Protein AF-A0A2V6B859-F1 (afdb_monomer_lite)

Secondary structure (DSSP, 8-state):
-HHHHHHHHHTSTT---GGGPEEEEEE-S--GGGGGGGG-GGGGGGGGGG--SEEEEEE-TTHHHHS--EEEEEESGGG-EEE--GGGTT----

pLDDT: mean 73.58, std 13.04, range [45.16, 91.06]

Structure (mmCIF, N/CA/C/O backbone):
data_AF-A0A2V6B859-F1
#
_entry.id   AF-A0A2V6B859-F1
#
loop_
_atom_site.group_PDB
_atom_site.id
_atom_site.type_symbol
_atom_site.label_atom_id
_atom_site.label_alt_id
_atom_site.label_comp_id
_atom_site.label_asym_id
_atom_site.label_entity_id
_atom_site.label_seq_id
_atom_site.pdbx_PDB_ins_code
_atom_site.Cartn_x
_atom_site.Cartn_y
_atom_site.Cartn_z
_atom_site.occupancy
_atom_site.B_iso_or_equiv
_atom_site.auth_seq_id
_atom_site.auth_comp_id
_atom_site.auth_asym_id
_atom_site.auth_atom_id
_atom_site.pdbx_PDB_model_num
ATOM 1 N N . MET A 1 1 ? 3.146 -12.204 18.746 1.00 49.66 1 MET A N 1
ATOM 2 C CA . MET A 1 1 ? 1.846 -11.500 18.664 1.00 49.66 1 MET A CA 1
ATOM 3 C C . MET A 1 1 ? 2.087 -10.079 18.155 1.00 49.66 1 MET A C 1
ATOM 5 O O . MET A 1 1 ? 2.168 -9.148 18.939 1.00 49.66 1 MET A O 1
ATOM 9 N N . ILE A 1 2 ? 2.267 -9.915 16.840 1.00 52.31 2 ILE A N 1
ATOM 10 C CA . ILE A 1 2 ? 2.714 -8.648 16.216 1.00 52.31 2 ILE A CA 1
ATOM 11 C C . ILE A 1 2 ? 1.640 -7.546 16.314 1.00 52.31 2 ILE A C 1
ATOM 13 O O . ILE A 1 2 ? 1.958 -6.364 16.422 1.00 52.31 2 ILE A O 1
ATOM 17 N N . VAL A 1 3 ? 0.362 -7.937 16.331 1.00 46.12 3 VAL A N 1
ATOM 18 C CA . VAL A 1 3 ? -0.780 -7.014 16.412 1.00 46.12 3 VAL A CA 1
ATOM 19 C C . VAL A 1 3 ? -0.828 -6.283 17.759 1.00 46.12 3 VAL A C 1
ATOM 21 O O . VAL A 1 3 ? -0.975 -5.065 17.785 1.00 46.12 3 VAL A O 1
ATOM 24 N N . ALA A 1 4 ? -0.626 -6.987 18.875 1.00 50.94 4 ALA A N 1
ATOM 25 C CA . ALA A 1 4 ? -0.668 -6.375 20.206 1.00 50.94 4 ALA A CA 1
ATOM 26 C C . ALA A 1 4 ? 0.464 -5.360 20.431 1.00 50.94 4 ALA A C 1
ATOM 28 O O . ALA A 1 4 ? 0.247 -4.307 21.030 1.00 50.94 4 ALA A O 1
ATOM 29 N N . ASP A 1 5 ? 1.655 -5.634 19.894 1.00 61.00 5 ASP A N 1
ATOM 30 C CA . ASP A 1 5 ? 2.783 -4.703 19.966 1.00 61.00 5 ASP A CA 1
ATOM 31 C C . ASP A 1 5 ? 2.544 -3.433 19.140 1.00 61.00 5 ASP A C 1
ATOM 33 O O . ASP A 1 5 ? 2.871 -2.333 19.595 1.00 61.00 5 ASP A O 1
ATOM 37 N N . LYS A 1 6 ? 1.912 -3.559 17.964 1.00 58.19 6 LYS A N 1
ATOM 38 C CA . LYS A 1 6 ? 1.488 -2.405 17.157 1.00 58.19 6 LYS A CA 1
ATOM 39 C C . LYS A 1 6 ? 0.428 -1.568 17.879 1.00 58.19 6 LYS A C 1
ATOM 41 O O . LYS A 1 6 ? 0.564 -0.347 17.925 1.00 58.19 6 LYS A O 1
ATOM 46 N N . GLN A 1 7 ? -0.570 -2.204 18.498 1.00 62.09 7 GLN A N 1
ATOM 47 C CA . GLN A 1 7 ? -1.620 -1.502 19.251 1.00 62.09 7 GLN A CA 1
ATOM 48 C C . GLN A 1 7 ? -1.061 -0.756 20.467 1.00 62.09 7 GLN A C 1
ATOM 50 O O . GLN A 1 7 ? -1.374 0.413 20.685 1.00 62.09 7 GLN A O 1
ATOM 55 N N . ARG A 1 8 ? -0.130 -1.371 21.201 1.00 67.94 8 ARG A N 1
ATOM 56 C CA . ARG A 1 8 ? 0.583 -0.710 22.303 1.00 67.94 8 ARG A CA 1
ATOM 57 C C . ARG A 1 8 ? 1.368 0.520 21.836 1.00 67.94 8 ARG A C 1
ATOM 59 O O . ARG A 1 8 ? 1.409 1.527 22.535 1.00 67.94 8 ARG A O 1
ATOM 66 N N . LYS A 1 9 ? 1.981 0.458 20.649 1.00 64.62 9 LYS A N 1
ATOM 67 C CA . LYS A 1 9 ? 2.732 1.584 20.072 1.00 64.62 9 LYS A CA 1
ATOM 68 C C . LYS A 1 9 ? 1.813 2.734 19.642 1.00 64.62 9 LYS A C 1
ATOM 70 O O . LYS A 1 9 ? 2.190 3.887 19.820 1.00 64.62 9 LYS A O 1
ATOM 75 N N . ARG A 1 10 ? 0.602 2.435 19.159 1.00 63.22 10 ARG A N 1
ATOM 76 C CA . ARG A 1 10 ? -0.432 3.441 18.843 1.00 63.22 10 ARG A CA 1
ATOM 77 C C . ARG A 1 10 ? -0.973 4.174 20.059 1.00 63.22 10 ARG A C 1
ATOM 79 O O . ARG A 1 10 ? -1.289 5.349 19.959 1.00 63.22 10 ARG A O 1
ATOM 86 N N . GLN A 1 11 ? -1.032 3.498 21.201 1.00 66.44 11 GLN A N 1
ATOM 87 C CA . GLN A 1 11 ? -1.420 4.099 22.479 1.00 66.44 11 GLN A CA 1
ATOM 88 C C . GLN A 1 11 ? -0.289 4.917 23.128 1.00 66.44 11 GLN A C 1
ATOM 90 O O . GLN A 1 11 ? -0.456 5.447 24.226 1.00 66.44 11 GLN A O 1
ATOM 95 N N . SER A 1 12 ? 0.881 5.020 22.486 1.00 74.06 12 SER A N 1
ATOM 96 C CA . SER A 1 12 ? 1.984 5.827 23.000 1.00 74.06 12 SER A CA 1
ATOM 97 C C . SER A 1 12 ? 1.636 7.314 22.956 1.00 74.06 12 SER A C 1
ATOM 99 O O . SER A 1 12 ? 1.229 7.836 21.923 1.00 74.06 12 SER A O 1
ATOM 101 N N . VAL A 1 13 ? 1.909 8.016 24.058 1.00 68.75 13 VAL A N 1
ATOM 102 C CA . VAL A 1 13 ? 1.704 9.467 24.236 1.00 68.75 13 VAL A CA 1
ATOM 103 C C . VAL A 1 13 ? 2.384 10.316 23.147 1.00 68.75 13 VAL A C 1
ATOM 105 O O . VAL A 1 13 ? 2.005 11.461 22.913 1.00 68.75 13 VAL A O 1
ATOM 108 N N . HIS A 1 14 ? 3.388 9.773 22.457 1.00 70.25 14 HIS A N 1
ATOM 109 C CA . HIS A 1 14 ? 4.117 10.473 21.397 1.00 70.25 14 HIS A CA 1
ATOM 110 C C . HIS A 1 14 ? 3.574 10.213 19.985 1.00 70.25 14 HIS A C 1
ATOM 112 O O . HIS A 1 14 ? 4.023 10.861 19.039 1.00 70.25 14 HIS A O 1
ATOM 118 N N . TRP A 1 15 ? 2.619 9.295 19.820 1.00 64.62 15 TRP A N 1
ATOM 119 C CA . TRP A 1 15 ? 2.026 8.983 18.524 1.00 64.62 15 TRP A CA 1
ATOM 120 C C . TRP A 1 15 ? 0.891 9.966 18.212 1.00 64.62 15 TRP A C 1
ATOM 122 O O . TRP A 1 15 ? -0.214 9.855 18.732 1.00 64.62 15 TRP A O 1
ATOM 132 N N . ARG A 1 16 ? 1.181 10.976 17.385 1.00 60.53 16 ARG A N 1
ATOM 133 C CA . ARG A 1 16 ? 0.301 12.145 17.186 1.00 60.53 16 ARG A CA 1
ATOM 134 C C . ARG A 1 16 ? -0.835 11.940 16.176 1.00 60.53 16 ARG A C 1
ATOM 136 O O . ARG A 1 16 ? -1.730 12.774 16.122 1.00 60.53 16 ARG A O 1
ATOM 143 N N . THR A 1 17 ? -0.797 10.870 15.383 1.00 64.31 17 THR A N 1
ATOM 144 C CA . THR A 1 17 ? -1.698 10.663 14.231 1.00 64.31 17 THR A CA 1
ATOM 145 C C . THR A 1 17 ? -2.117 9.194 14.055 1.00 64.31 17 THR A C 1
ATOM 147 O O . THR A 1 17 ? -1.945 8.632 12.973 1.00 64.31 17 THR A O 1
ATOM 150 N N . PRO A 1 18 ? -2.619 8.507 15.103 1.00 61.19 18 PRO A N 1
ATOM 151 C CA . PRO A 1 18 ? -2.992 7.089 15.012 1.00 61.19 18 PRO A CA 1
ATOM 152 C C . PRO A 1 18 ? -4.047 6.825 13.940 1.00 61.19 18 PRO A C 1
ATOM 154 O O . PRO A 1 18 ? -3.895 5.863 13.196 1.00 61.19 18 PRO A O 1
ATOM 157 N N . ASP A 1 19 ? -5.002 7.740 13.790 1.00 64.00 19 ASP A N 1
ATOM 158 C CA . ASP A 1 19 ? -6.139 7.608 12.870 1.00 64.00 19 ASP A CA 1
ATOM 159 C C . ASP A 1 19 ? -5.914 8.323 11.524 1.00 64.00 19 ASP A C 1
ATOM 161 O O . ASP A 1 19 ? -6.812 8.432 10.698 1.00 64.00 19 ASP A O 1
ATOM 165 N N . SER A 1 20 ? -4.704 8.837 11.299 1.00 69.69 20 SER A N 1
ATOM 166 C CA . SER A 1 20 ? -4.312 9.568 10.086 1.00 69.69 20 SER A CA 1
ATOM 167 C C . SER A 1 20 ? -2.987 9.065 9.510 1.00 69.69 20 SER A C 1
ATOM 169 O O . SER A 1 20 ? -2.280 9.781 8.804 1.00 69.69 20 SER A O 1
ATOM 171 N N . THR A 1 21 ? -2.629 7.817 9.819 1.00 81.12 21 THR A N 1
ATOM 172 C CA . THR A 1 21 ? -1.429 7.178 9.274 1.00 81.12 21 THR A CA 1
ATOM 173 C C . THR A 1 21 ? -1.768 6.415 7.995 1.00 81.12 21 THR A C 1
ATOM 175 O O . THR A 1 21 ? -2.660 5.567 7.998 1.00 81.12 21 THR A O 1
ATOM 178 N N . VAL A 1 22 ? -1.004 6.668 6.933 1.00 86.25 22 VAL A N 1
ATOM 179 C CA . VAL A 1 22 ? -0.988 5.876 5.693 1.00 86.25 22 VAL A CA 1
ATOM 180 C C . VAL A 1 22 ? 0.197 4.910 5.737 1.00 86.25 22 VAL A C 1
ATOM 182 O O . VAL A 1 22 ? 1.293 5.295 6.154 1.00 86.25 22 VAL A O 1
ATOM 185 N N . LEU A 1 23 ? -0.011 3.656 5.333 1.00 88.25 23 LEU A N 1
ATOM 186 C CA . LEU A 1 23 ? 1.054 2.664 5.181 1.00 88.25 23 LEU A CA 1
ATOM 187 C C . LEU A 1 23 ? 1.386 2.483 3.699 1.00 88.25 23 LEU A C 1
ATOM 189 O O . LEU A 1 23 ? 0.517 2.125 2.913 1.00 88.25 23 LEU A O 1
ATOM 193 N N . VAL A 1 24 ? 2.654 2.665 3.339 1.00 89.00 24 VAL A N 1
ATOM 194 C CA . VAL A 1 24 ? 3.168 2.370 1.996 1.00 89.00 24 VAL A CA 1
ATOM 195 C C . VAL A 1 24 ? 4.254 1.307 2.118 1.00 89.00 24 VAL A C 1
ATOM 197 O O . VAL A 1 24 ? 5.169 1.455 2.931 1.00 89.00 24 VAL A O 1
ATOM 200 N N . ILE A 1 25 ? 4.131 0.224 1.353 1.00 89.69 25 ILE A N 1
ATOM 201 C CA . ILE A 1 25 ? 5.063 -0.907 1.353 1.00 89.69 25 ILE A CA 1
ATOM 202 C C . ILE A 1 25 ? 5.729 -0.982 -0.015 1.00 89.69 25 ILE A C 1
ATOM 204 O O . ILE A 1 25 ? 5.054 -1.133 -1.027 1.00 89.69 25 ILE A O 1
ATOM 208 N N . GLU A 1 26 ? 7.052 -0.898 -0.045 1.00 88.00 26 GLU A N 1
ATOM 209 C CA . GLU A 1 26 ? 7.824 -1.100 -1.267 1.00 88.00 26 GLU A CA 1
ATOM 210 C C . GLU A 1 26 ? 7.862 -2.585 -1.649 1.00 88.00 26 GLU A C 1
ATOM 212 O O . GLU A 1 26 ? 8.138 -3.449 -0.809 1.00 88.00 26 GLU A O 1
ATOM 217 N N . LEU A 1 27 ? 7.584 -2.876 -2.919 1.00 83.44 27 LEU A N 1
ATOM 218 C CA . LEU A 1 27 ? 7.746 -4.203 -3.497 1.00 83.44 27 LEU A CA 1
ATOM 219 C C . LEU A 1 27 ? 9.133 -4.323 -4.127 1.00 83.44 27 LEU A C 1
ATOM 221 O O . LEU A 1 27 ? 9.424 -3.691 -5.140 1.00 83.44 27 LEU A O 1
ATOM 225 N N . LEU A 1 28 ? 9.964 -5.179 -3.537 1.00 80.50 28 LEU A N 1
ATOM 226 C CA . LEU A 1 28 ? 11.269 -5.557 -4.072 1.00 80.50 28 LEU A CA 1
ATOM 227 C C . LEU A 1 28 ? 11.168 -6.937 -4.725 1.00 80.50 28 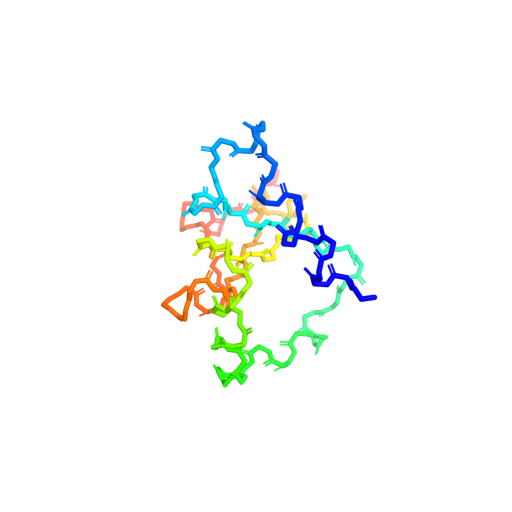LEU A C 1
ATOM 229 O O . LEU A 1 28 ? 10.548 -7.836 -4.157 1.00 80.50 28 LEU A O 1
ATOM 233 N N . ASP A 1 29 ? 11.786 -7.098 -5.896 1.00 72.69 29 ASP A N 1
ATOM 234 C CA . ASP A 1 29 ? 11.978 -8.389 -6.573 1.00 72.69 29 ASP A CA 1
ATOM 235 C C . ASP A 1 29 ? 10.700 -9.242 -6.713 1.00 72.69 29 ASP A C 1
ATOM 237 O O . ASP A 1 29 ? 10.690 -10.447 -6.448 1.00 72.69 29 ASP A O 1
ATOM 241 N N . TYR A 1 30 ? 9.598 -8.620 -7.135 1.00 73.25 30 TYR A N 1
ATOM 242 C CA . TYR A 1 30 ? 8.311 -9.290 -7.319 1.00 73.25 30 TYR A CA 1
ATOM 243 C C . TYR A 1 30 ? 7.966 -9.478 -8.806 1.00 73.25 30 TYR A C 1
ATOM 245 O O . TYR A 1 30 ? 8.500 -8.809 -9.688 1.00 73.25 30 TYR A O 1
ATOM 253 N N . THR A 1 31 ? 7.039 -10.395 -9.091 1.00 67.19 31 THR A N 1
ATOM 254 C CA . THR A 1 31 ? 6.438 -10.547 -10.428 1.00 67.19 31 THR A CA 1
ATOM 255 C C . THR A 1 31 ? 4.953 -10.240 -10.353 1.00 67.19 31 THR A C 1
ATOM 257 O O . THR A 1 31 ? 4.312 -10.544 -9.351 1.00 67.19 31 THR A O 1
ATOM 260 N N . PHE A 1 32 ? 4.362 -9.672 -11.400 1.00 66.19 32 PHE A N 1
ATOM 261 C CA . PHE A 1 32 ? 2.931 -9.344 -11.378 1.00 66.19 32 PHE A CA 1
ATOM 262 C C . PHE A 1 32 ? 2.037 -10.580 -11.154 1.00 66.19 32 PHE A C 1
ATOM 264 O O . PHE A 1 32 ? 1.000 -10.485 -10.503 1.00 66.19 32 PHE A O 1
ATOM 271 N N . ASP A 1 33 ? 2.487 -11.762 -11.583 1.00 68.38 33 ASP A N 1
ATOM 272 C CA . ASP A 1 33 ? 1.813 -13.045 -11.336 1.00 68.38 33 ASP A CA 1
ATOM 273 C C . ASP A 1 33 ? 1.723 -13.395 -9.837 1.00 68.38 33 ASP A C 1
ATOM 275 O O . ASP A 1 33 ? 0.772 -14.041 -9.387 1.00 68.38 33 ASP A O 1
ATOM 279 N N . SER A 1 34 ? 2.667 -12.907 -9.024 1.00 73.44 34 SER A N 1
ATOM 280 C CA . SER A 1 34 ? 2.612 -13.047 -7.561 1.00 73.44 34 SER A CA 1
ATOM 281 C C . SER A 1 34 ? 1.505 -12.208 -6.906 1.00 73.44 34 SER A C 1
ATOM 283 O O . SER A 1 34 ? 1.170 -12.435 -5.744 1.00 73.44 34 SER A O 1
ATOM 285 N N . LEU A 1 35 ? 0.885 -11.288 -7.654 1.00 79.50 35 LEU A N 1
ATOM 286 C CA . LEU A 1 35 ? -0.226 -10.442 -7.210 1.00 79.50 35 LEU A CA 1
ATOM 287 C C . LEU A 1 35 ? -1.599 -10.946 -7.680 1.00 79.50 35 LEU A C 1
ATOM 289 O O . LEU A 1 35 ? -2.584 -10.218 -7.598 1.00 79.50 35 LEU A O 1
ATOM 293 N N . THR A 1 36 ? -1.703 -12.192 -8.149 1.00 80.06 36 THR A N 1
ATOM 294 C CA . THR A 1 36 ? -2.976 -12.807 -8.583 1.00 80.06 36 THR A CA 1
ATOM 295 C C . THR A 1 36 ? -4.089 -12.727 -7.534 1.00 80.06 36 THR A C 1
ATOM 297 O O . THR A 1 36 ? -5.251 -12.538 -7.890 1.00 80.06 36 THR A O 1
ATOM 300 N N . TRP A 1 37 ? -3.741 -12.779 -6.246 1.00 80.69 37 TRP A N 1
ATOM 301 C CA . TRP A 1 37 ? -4.675 -12.603 -5.128 1.00 80.69 37 TRP A CA 1
ATOM 302 C C . TRP A 1 37 ? -5.389 -11.244 -5.134 1.00 80.69 37 TRP A C 1
ATOM 304 O O . TRP A 1 37 ? -6.491 -11.136 -4.608 1.00 80.69 37 TRP A O 1
ATOM 314 N N . MET A 1 38 ? -4.827 -10.219 -5.780 1.00 79.38 38 MET A N 1
ATOM 315 C CA . MET A 1 38 ? -5.474 -8.911 -5.889 1.00 79.38 38 MET A CA 1
ATOM 316 C C . MET A 1 38 ? -6.729 -8.907 -6.757 1.00 79.38 38 MET A C 1
ATOM 318 O O . MET A 1 38 ? -7.512 -7.958 -6.713 1.00 79.38 38 MET A O 1
ATOM 322 N N . GLN A 1 39 ? -6.934 -9.934 -7.579 1.00 80.69 39 GLN A N 1
ATOM 323 C CA . GLN A 1 39 ? -8.180 -10.061 -8.333 1.00 80.69 39 GLN A CA 1
ATOM 324 C C . GLN A 1 39 ? -9.366 -10.351 -7.406 1.00 80.69 39 GLN A C 1
ATOM 326 O O . GLN A 1 39 ? -10.507 -10.050 -7.760 1.00 80.69 39 GLN A O 1
ATOM 331 N N . ASP A 1 40 ? -9.098 -10.880 -6.212 1.00 84.38 40 ASP A N 1
ATOM 332 C CA . ASP A 1 40 ? -10.112 -11.155 -5.213 1.00 84.38 40 ASP A CA 1
ATOM 333 C C . ASP A 1 40 ? -10.297 -9.960 -4.271 1.00 84.38 40 ASP A C 1
ATOM 335 O O . ASP A 1 40 ? -9.485 -9.668 -3.393 1.00 84.38 40 ASP A O 1
ATOM 339 N N . ARG A 1 41 ? -11.409 -9.245 -4.454 1.00 79.31 41 ARG A N 1
ATOM 340 C CA . ARG A 1 41 ? -11.753 -8.084 -3.627 1.00 79.31 41 ARG A CA 1
ATOM 341 C C . ARG A 1 41 ? -12.194 -8.460 -2.214 1.00 79.31 41 ARG A C 1
ATOM 343 O O . ARG A 1 41 ? -12.330 -7.549 -1.395 1.00 79.31 41 ARG A O 1
ATOM 350 N N . SER A 1 42 ? -12.409 -9.742 -1.895 1.00 82.50 42 SER A N 1
ATOM 351 C CA . SER A 1 42 ? -12.795 -10.146 -0.536 1.00 82.50 42 SER A CA 1
ATOM 352 C C . SER A 1 42 ? -11.732 -9.785 0.501 1.00 82.50 42 SER A C 1
ATOM 354 O O . SER A 1 42 ? -12.070 -9.530 1.650 1.00 82.50 42 SER A O 1
ATOM 356 N N . PHE A 1 43 ? -10.464 -9.692 0.090 1.00 79.94 43 PHE A N 1
ATOM 357 C CA . PHE A 1 43 ? -9.355 -9.302 0.962 1.00 79.94 43 PHE A CA 1
ATOM 358 C C . PHE A 1 43 ? -9.351 -7.812 1.323 1.00 79.94 43 PHE A C 1
ATOM 360 O O . PHE A 1 43 ? -8.714 -7.420 2.296 1.00 79.94 43 PHE A O 1
ATOM 367 N N . SER A 1 44 ? -10.071 -6.961 0.584 1.00 75.69 44 SER A N 1
ATOM 368 C CA . SER A 1 44 ? -10.073 -5.510 0.830 1.00 75.69 44 SER A CA 1
ATOM 369 C C . SER A 1 44 ? -10.613 -5.128 2.213 1.00 75.69 44 SER A C 1
ATOM 371 O O 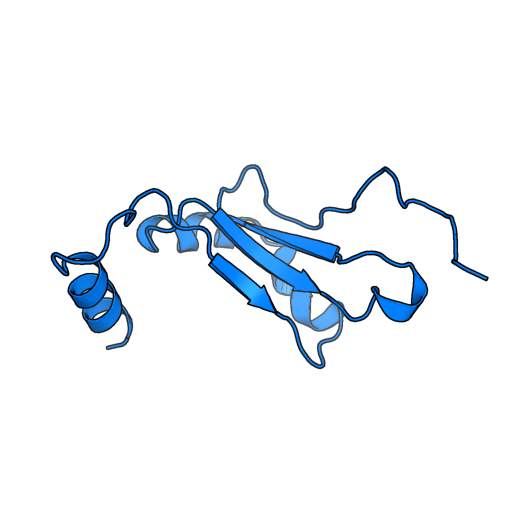. SER A 1 44 ? -10.172 -4.140 2.801 1.00 75.69 44 SER A O 1
ATOM 373 N N . 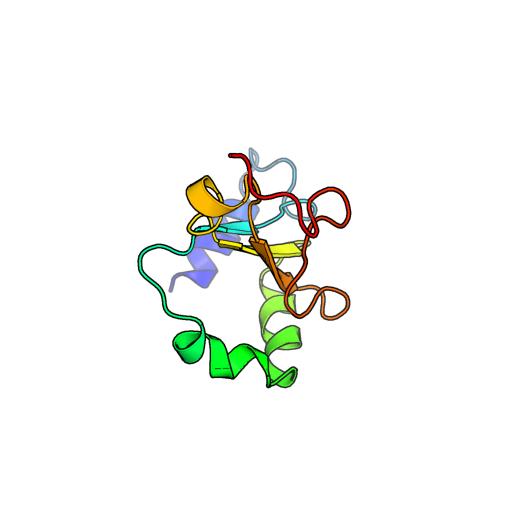SER A 1 45 ? -11.523 -5.931 2.773 1.00 77.88 45 SER A N 1
ATOM 374 C CA . SER A 1 45 ? -12.066 -5.725 4.119 1.00 77.88 45 SER A CA 1
ATOM 375 C C . SER A 1 45 ? -11.153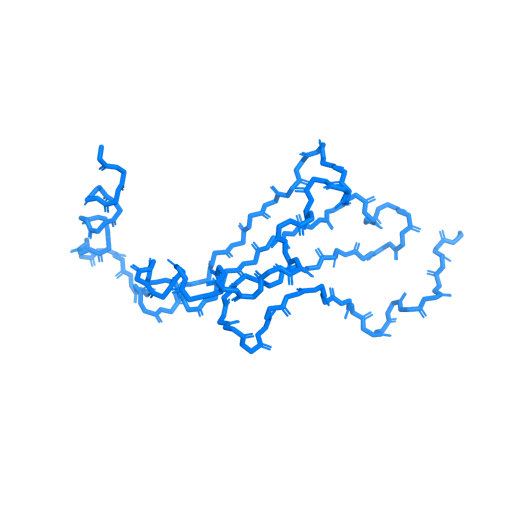 -6.210 5.244 1.00 77.88 45 SER A C 1
ATOM 377 O O . SER A 1 45 ? -11.292 -5.730 6.367 1.00 77.88 45 SER A O 1
ATOM 379 N N . ASP A 1 46 ? -10.196 -7.102 4.969 1.00 83.25 46 ASP A N 1
ATOM 380 C CA . ASP A 1 46 ? -9.315 -7.686 5.997 1.00 83.25 46 ASP A CA 1
ATOM 381 C C . ASP A 1 46 ? -8.395 -6.638 6.637 1.00 83.25 46 ASP A C 1
ATOM 383 O O . ASP A 1 46 ? -7.844 -6.827 7.725 1.00 83.25 46 ASP A O 1
ATOM 387 N N . TYR A 1 47 ? -8.242 -5.500 5.963 1.00 81.75 47 TYR A N 1
ATOM 388 C CA . TYR A 1 47 ? -7.394 -4.403 6.393 1.00 81.75 47 TYR A CA 1
ATOM 389 C C . TYR A 1 47 ? -8.116 -3.358 7.256 1.00 81.75 47 TYR A C 1
ATOM 391 O O . TYR A 1 47 ? -7.447 -2.476 7.800 1.00 81.75 47 TYR A O 1
ATOM 399 N N . ALA A 1 48 ? -9.437 -3.462 7.443 1.00 78.69 48 ALA A N 1
ATOM 400 C CA . ALA A 1 48 ? -10.224 -2.475 8.191 1.00 78.69 48 ALA A CA 1
ATOM 401 C C . ALA A 1 48 ? -9.756 -2.326 9.653 1.00 78.69 48 ALA A C 1
ATOM 403 O O . ALA A 1 48 ? -9.596 -1.215 10.157 1.00 78.69 48 ALA A O 1
ATOM 404 N N . ASP A 1 49 ? -9.412 -3.437 10.310 1.00 78.56 49 ASP A N 1
ATOM 405 C CA . ASP A 1 49 ? -8.952 -3.444 11.709 1.00 78.56 49 ASP A CA 1
ATOM 406 C C . ASP A 1 49 ? -7.463 -3.106 11.861 1.00 78.56 49 ASP A C 1
ATOM 408 O O . ASP A 1 49 ? -6.908 -3.070 12.969 1.00 78.56 49 ASP A O 1
ATOM 412 N N . THR A 1 50 ? -6.773 -2.840 10.750 1.00 79.69 50 THR A N 1
ATOM 413 C CA . THR A 1 50 ? -5.363 -2.469 10.804 1.00 79.69 50 THR A CA 1
ATOM 414 C C . THR A 1 50 ? -5.171 -1.091 11.386 1.00 79.69 50 THR A C 1
ATOM 416 O O . THR A 1 50 ? -4.059 -0.851 11.826 1.00 79.69 50 THR A O 1
ATOM 419 N N . GLY A 1 51 ? -6.185 -0.213 11.404 1.00 76.12 51 GLY A N 1
ATOM 420 C CA . GLY A 1 51 ? -6.159 1.187 11.855 1.00 76.12 51 GLY A CA 1
ATOM 421 C C . GLY A 1 51 ? -5.220 2.110 11.071 1.00 76.12 51 GLY A C 1
ATOM 422 O O . GLY A 1 51 ? -4.729 3.087 11.626 1.00 76.12 51 GLY A O 1
ATOM 423 N N . PHE A 1 52 ? -4.892 1.761 9.827 1.00 83.50 52 PHE A N 1
ATOM 424 C CA . PHE A 1 52 ? -4.354 2.718 8.858 1.00 83.50 52 PHE A CA 1
ATOM 425 C C . PHE A 1 52 ? -5.510 3.320 8.060 1.00 83.50 52 PHE A C 1
ATOM 427 O O . PHE A 1 52 ? -6.492 2.632 7.794 1.00 83.50 52 PHE A O 1
ATOM 434 N N . LEU A 1 53 ? -5.383 4.589 7.677 1.00 85.50 53 LEU A N 1
ATOM 435 C CA . LEU A 1 53 ? -6.368 5.249 6.819 1.00 85.50 53 LEU A CA 1
ATOM 436 C C . LEU A 1 53 ? -6.334 4.651 5.409 1.00 85.50 53 LEU A C 1
ATOM 438 O O . LEU A 1 53 ? -7.373 4.401 4.811 1.00 85.50 53 LEU A O 1
ATOM 442 N N . GLU A 1 54 ? -5.123 4.397 4.916 1.00 88.38 54 GLU A N 1
ATOM 443 C CA . GLU A 1 54 ? -4.872 3.822 3.603 1.00 88.38 54 GLU A CA 1
ATOM 444 C C . GLU A 1 54 ? -3.679 2.864 3.669 1.00 88.38 54 GLU A C 1
ATOM 446 O O . GLU A 1 54 ? -2.751 3.050 4.472 1.00 88.38 54 GLU A O 1
ATOM 451 N N . ILE A 1 55 ? -3.698 1.848 2.811 1.00 89.88 55 ILE A N 1
ATOM 452 C CA . ILE A 1 55 ? -2.603 0.895 2.638 1.00 89.88 55 ILE A CA 1
ATOM 453 C C . ILE A 1 55 ? -2.306 0.749 1.151 1.00 89.88 55 ILE A C 1
ATOM 455 O O . ILE A 1 55 ? -3.185 0.387 0.368 1.00 89.88 55 ILE A O 1
ATOM 459 N N . TRP A 1 56 ? -1.043 0.967 0.799 1.00 91.06 56 TRP A N 1
ATOM 460 C CA . TRP A 1 56 ? -0.551 0.938 -0.571 1.00 91.06 56 TRP A CA 1
ATOM 461 C C . TRP A 1 56 ? 0.669 0.031 -0.706 1.00 91.06 56 TRP A C 1
ATOM 463 O O . TRP A 1 56 ? 1.527 -0.008 0.179 1.00 91.06 56 TRP A O 1
ATOM 473 N N . LEU A 1 57 ? 0.779 -0.643 -1.847 1.00 89.50 57 LEU A N 1
ATOM 474 C CA . LEU A 1 57 ? 2.036 -1.201 -2.333 1.00 89.50 57 LEU A CA 1
ATOM 475 C C . LEU A 1 57 ? 2.610 -0.254 -3.388 1.00 89.50 57 LEU A C 1
ATOM 477 O O . LEU A 1 57 ? 1.881 0.218 -4.261 1.00 89.50 57 LEU A O 1
ATOM 481 N N . ALA A 1 58 ? 3.902 0.025 -3.295 1.00 88.38 58 ALA A N 1
ATOM 482 C CA . ALA A 1 58 ? 4.634 0.851 -4.239 1.00 88.38 58 ALA A CA 1
ATOM 483 C C . ALA A 1 58 ? 5.617 -0.017 -5.019 1.00 88.38 58 ALA A C 1
ATOM 485 O O . ALA A 1 58 ? 6.475 -0.683 -4.439 1.00 88.38 58 ALA A O 1
ATOM 486 N N . ASP A 1 59 ? 5.480 0.008 -6.336 1.00 83.56 59 ASP A N 1
ATOM 487 C CA . ASP A 1 59 ? 6.381 -0.639 -7.272 1.00 83.56 59 ASP A CA 1
ATOM 488 C C . ASP A 1 59 ? 7.259 0.414 -7.953 1.00 83.56 59 ASP A C 1
ATOM 490 O O . ASP A 1 59 ? 6.782 1.257 -8.718 1.00 83.56 59 ASP A O 1
ATOM 494 N N . PHE A 1 60 ? 8.555 0.339 -7.659 1.00 81.19 60 PHE A N 1
ATOM 495 C CA . PHE A 1 60 ? 9.586 1.208 -8.220 1.00 81.19 60 PHE A CA 1
ATOM 496 C C . PHE A 1 60 ? 10.304 0.588 -9.424 1.00 81.19 60 PHE A C 1
ATOM 498 O O . PHE A 1 60 ? 11.114 1.266 -10.053 1.00 81.19 60 PHE A O 1
ATOM 505 N N . SER A 1 61 ? 10.004 -0.659 -9.804 1.00 75.00 61 SER A N 1
ATOM 506 C CA . SER A 1 61 ? 10.632 -1.311 -10.966 1.00 75.00 61 SER A CA 1
ATOM 507 C C . SER A 1 61 ? 10.363 -0.563 -12.276 1.00 75.00 61 SER A C 1
ATOM 509 O O . SER A 1 61 ? 11.167 -0.600 -13.205 1.00 75.00 61 SER A O 1
ATOM 511 N N . THR A 1 62 ? 9.255 0.178 -12.344 1.00 67.62 62 THR A N 1
ATOM 512 C CA . THR A 1 62 ? 8.885 1.010 -13.493 1.00 67.62 62 THR A CA 1
ATOM 513 C C . THR A 1 62 ? 9.556 2.382 -13.498 1.00 67.62 62 THR A C 1
ATOM 515 O O . THR A 1 62 ? 9.480 3.082 -14.509 1.00 67.62 62 THR A O 1
ATOM 518 N N . MET A 1 63 ? 10.231 2.774 -12.412 1.00 73.38 63 MET A N 1
ATOM 519 C CA . MET A 1 63 ? 10.776 4.122 -12.248 1.00 73.38 63 MET A CA 1
ATOM 520 C C . MET A 1 63 ? 11.887 4.416 -13.258 1.00 73.38 63 MET A C 1
ATOM 522 O O . MET A 1 63 ? 11.890 5.483 -13.864 1.00 73.38 63 MET A O 1
ATOM 526 N N . GLU A 1 64 ? 12.793 3.469 -13.501 1.00 64.94 64 GLU A N 1
ATOM 527 C CA . GLU A 1 64 ? 13.865 3.652 -14.490 1.00 64.94 64 GLU A CA 1
ATOM 528 C C . GLU A 1 64 ? 13.346 3.600 -15.934 1.00 64.94 64 GLU A C 1
ATOM 530 O O . GLU A 1 64 ? 13.840 4.320 -16.796 1.00 64.94 64 GLU A O 1
ATOM 535 N N . ALA A 1 65 ? 12.333 2.770 -16.203 1.00 62.28 65 ALA A N 1
ATOM 536 C CA . ALA A 1 65 ? 11.823 2.546 -17.556 1.00 62.28 65 ALA A CA 1
ATOM 537 C C . ALA A 1 65 ? 10.823 3.620 -18.026 1.00 62.28 65 ALA A C 1
ATOM 539 O O . ALA A 1 65 ? 10.739 3.906 -19.220 1.00 62.28 65 ALA A O 1
ATOM 540 N N . TYR A 1 66 ? 10.060 4.206 -17.102 1.00 63.47 66 TYR A N 1
ATOM 541 C CA . TYR A 1 66 ? 8.936 5.094 -17.420 1.00 63.47 66 TYR A CA 1
ATOM 542 C C . TYR A 1 66 ? 8.900 6.370 -16.574 1.00 63.47 66 TYR A C 1
ATOM 544 O O . TYR A 1 66 ? 8.030 7.211 -16.781 1.00 63.47 66 TYR A O 1
ATOM 552 N N . GLY A 1 67 ? 9.822 6.542 -15.621 1.00 67.00 67 GLY A N 1
ATOM 553 C CA . GLY A 1 67 ? 9.807 7.692 -14.714 1.00 67.00 67 GLY A CA 1
ATOM 554 C C . GLY A 1 67 ? 8.620 7.699 -13.745 1.00 67.00 67 GLY A C 1
ATOM 555 O O . GLY A 1 67 ? 8.370 8.726 -13.116 1.00 67.00 67 GLY A O 1
ATOM 556 N N . GLU A 1 68 ? 7.886 6.586 -13.616 1.00 73.50 68 GLU A N 1
ATOM 557 C CA . GLU A 1 68 ? 6.702 6.475 -12.759 1.00 73.50 68 GLU A CA 1
ATOM 558 C C . GLU A 1 68 ? 6.859 5.406 -11.673 1.00 73.50 68 GLU A C 1
ATOM 560 O O . GLU A 1 68 ? 7.419 4.330 -11.901 1.00 73.50 68 GLU A O 1
ATOM 565 N N . VAL A 1 69 ? 6.313 5.704 -10.491 1.00 78.75 69 VAL A N 1
ATOM 566 C CA . VAL A 1 69 ? 6.078 4.725 -9.425 1.00 78.75 69 VAL A CA 1
ATOM 567 C C . VAL A 1 69 ? 4.650 4.235 -9.571 1.00 78.75 69 VAL A C 1
ATOM 569 O O . VAL A 1 69 ? 3.709 5.032 -9.548 1.00 78.75 69 VAL A O 1
ATOM 572 N N . ARG A 1 70 ? 4.480 2.924 -9.710 1.00 83.38 70 ARG A N 1
ATOM 573 C CA . ARG A 1 70 ? 3.156 2.313 -9.768 1.00 83.38 70 ARG A CA 1
ATOM 574 C C . ARG A 1 70 ? 2.654 2.079 -8.352 1.00 83.38 70 ARG A C 1
ATOM 576 O O . ARG A 1 70 ? 3.354 1.487 -7.531 1.00 83.38 70 ARG A O 1
ATOM 583 N N . LEU A 1 71 ? 1.437 2.531 -8.069 1.00 86.75 71 LEU A N 1
ATOM 584 C CA . LEU A 1 71 ? 0.796 2.317 -6.777 1.00 86.75 71 LEU A CA 1
ATOM 585 C C . LEU A 1 71 ? -0.308 1.283 -6.902 1.00 86.75 71 LEU A C 1
ATOM 587 O O . LEU A 1 71 ? -1.027 1.206 -7.894 1.00 86.75 71 LEU A O 1
ATOM 591 N N . ILE A 1 72 ? -0.444 0.478 -5.866 1.00 88.81 72 ILE A N 1
ATOM 592 C CA . ILE A 1 72 ? -1.431 -0.581 -5.779 1.00 88.81 72 ILE A CA 1
ATOM 593 C C . ILE A 1 72 ? -2.159 -0.400 -4.455 1.00 88.81 72 ILE A C 1
ATOM 595 O O . ILE A 1 72 ? -1.553 -0.523 -3.391 1.00 88.81 72 ILE A O 1
ATOM 599 N N . GLY A 1 73 ? -3.444 -0.075 -4.508 1.00 90.19 73 GLY A N 1
ATOM 600 C CA . GLY A 1 73 ? -4.240 0.147 -3.310 1.00 90.19 73 GLY A CA 1
ATOM 601 C C . GLY A 1 73 ? -4.784 -1.159 -2.751 1.00 90.19 73 GLY A C 1
ATOM 602 O O . GLY A 1 73 ? -5.331 -1.985 -3.484 1.00 90.19 73 GLY A O 1
ATOM 603 N N . LEU A 1 74 ? -4.627 -1.326 -1.438 1.00 89.62 74 LEU A N 1
ATOM 604 C CA . LEU A 1 74 ? -5.151 -2.455 -0.664 1.00 89.62 74 LEU A CA 1
ATOM 605 C C . LEU A 1 74 ? -6.274 -2.036 0.290 1.00 89.62 74 LEU A C 1
ATOM 607 O O . LEU A 1 74 ? -7.141 -2.840 0.619 1.00 89.62 74 LEU A O 1
ATOM 611 N N . TYR A 1 75 ? -6.260 -0.784 0.745 1.00 89.12 75 TYR A N 1
ATOM 612 C CA . TYR A 1 75 ? -7.292 -0.219 1.608 1.00 89.12 75 TYR A CA 1
ATOM 613 C C . TYR A 1 75 ? -7.304 1.312 1.469 1.00 89.12 75 TYR A C 1
ATOM 615 O O . TYR A 1 75 ? -6.217 1.891 1.385 1.00 89.12 75 TYR A O 1
ATOM 623 N N . PRO A 1 76 ? -8.473 1.980 1.492 1.00 87.94 76 PRO A N 1
ATOM 624 C CA . PRO A 1 76 ? -9.827 1.422 1.592 1.00 87.94 76 PRO A CA 1
ATOM 625 C C . PRO A 1 76 ? -10.282 0.684 0.317 1.00 87.94 76 PRO A C 1
ATOM 627 O O . PRO A 1 76 ? -9.632 0.804 -0.725 1.00 87.94 76 PRO A O 1
ATOM 630 N N . PRO A 1 77 ? -11.387 -0.092 0.363 1.00 87.06 77 PRO A N 1
ATOM 631 C CA . PRO A 1 77 ? -11.897 -0.836 -0.792 1.00 87.06 77 PRO A CA 1
ATOM 632 C C . PRO A 1 77 ? -12.134 0.023 -2.042 1.00 87.06 77 PRO A C 1
ATOM 634 O O . PRO A 1 77 ? -12.006 -0.477 -3.161 1.00 87.06 77 PRO A O 1
ATOM 637 N N . GLU A 1 78 ? -12.438 1.315 -1.876 1.00 86.50 78 GLU A N 1
ATOM 638 C CA . GLU A 1 78 ? -12.585 2.266 -2.990 1.00 86.50 78 GLU A CA 1
ATOM 639 C C . GLU A 1 78 ? -11.304 2.432 -3.817 1.00 86.50 78 GLU A C 1
ATOM 641 O O . GLU A 1 78 ? -11.373 2.712 -5.014 1.00 86.50 78 GLU A O 1
ATOM 646 N N . PHE A 1 79 ? -10.141 2.242 -3.194 1.00 86.69 79 PHE A N 1
ATOM 647 C CA . PHE A 1 79 ? -8.834 2.347 -3.835 1.00 86.69 79 PHE A CA 1
ATOM 648 C C . PHE A 1 79 ? -8.254 0.986 -4.214 1.00 86.69 79 PHE A C 1
ATOM 650 O O . PHE A 1 79 ? -7.103 0.914 -4.635 1.00 86.69 79 PHE A O 1
ATOM 657 N N . TRP A 1 80 ? -9.025 -0.099 -4.126 1.00 89.75 80 TRP A N 1
ATOM 658 C CA . TRP A 1 80 ? -8.521 -1.427 -4.461 1.00 89.75 80 TRP A CA 1
ATOM 659 C C . TRP A 1 80 ? -8.085 -1.544 -5.927 1.00 89.75 80 TRP A C 1
ATOM 661 O O . TRP A 1 80 ? -8.889 -1.352 -6.847 1.00 89.75 80 TRP A O 1
ATOM 671 N N . GLY A 1 81 ? -6.838 -1.963 -6.140 1.00 86.69 81 GLY A N 1
ATOM 672 C CA . GLY A 1 81 ? -6.287 -2.262 -7.461 1.00 86.69 81 GLY A CA 1
ATOM 673 C C . GLY A 1 81 ? -5.123 -1.361 -7.862 1.00 86.69 81 GLY A C 1
ATOM 674 O O . GLY A 1 81 ? -4.526 -0.680 -7.036 1.00 86.69 81 GLY A O 1
ATOM 675 N N . VAL A 1 82 ? -4.761 -1.411 -9.142 1.00 86.38 82 VAL A N 1
ATOM 676 C CA . VAL A 1 82 ? -3.584 -0.720 -9.685 1.00 86.38 82 VAL A CA 1
ATOM 677 C C . VAL A 1 82 ? -3.947 0.710 -10.078 1.00 86.38 82 VAL A C 1
ATOM 679 O O . VAL A 1 82 ? -4.926 0.926 -10.791 1.00 86.38 82 VAL A O 1
ATOM 682 N N . HIS A 1 83 ? -3.127 1.667 -9.653 1.00 82.19 83 HIS A N 1
ATOM 683 C CA . HIS A 1 83 ? -3.246 3.087 -9.966 1.00 82.19 83 HIS A CA 1
ATOM 684 C C . HIS A 1 83 ? -1.984 3.567 -10.673 1.00 82.19 83 HIS A C 1
ATOM 686 O O . HIS A 1 83 ? -0.859 3.325 -10.228 1.00 82.19 83 HIS A O 1
ATOM 692 N N . HIS A 1 84 ? -2.197 4.278 -11.774 1.00 72.56 84 HIS A N 1
ATOM 693 C CA . HIS A 1 84 ? -1.152 4.914 -12.565 1.00 72.56 84 HIS A CA 1
ATOM 694 C C . HIS A 1 84 ? -1.320 6.422 -12.498 1.00 72.56 84 HIS A C 1
ATOM 696 O O . HIS A 1 84 ? -2.430 6.924 -12.308 1.00 72.56 84 HIS A O 1
ATOM 702 N N . GLN A 1 85 ? -0.226 7.154 -12.676 1.00 63.97 85 GLN A N 1
ATOM 703 C CA . GLN A 1 85 ? -0.286 8.601 -12.780 1.00 63.97 85 GLN A CA 1
ATOM 704 C C . GLN A 1 85 ? -0.666 8.971 -14.226 1.00 63.97 85 GLN A C 1
ATOM 706 O O . GLN A 1 85 ? 0.157 8.800 -15.122 1.00 63.97 85 GLN A O 1
ATOM 711 N N . PRO A 1 86 ? -1.860 9.540 -14.495 1.00 55.66 86 PRO A N 1
ATOM 712 C CA . PRO A 1 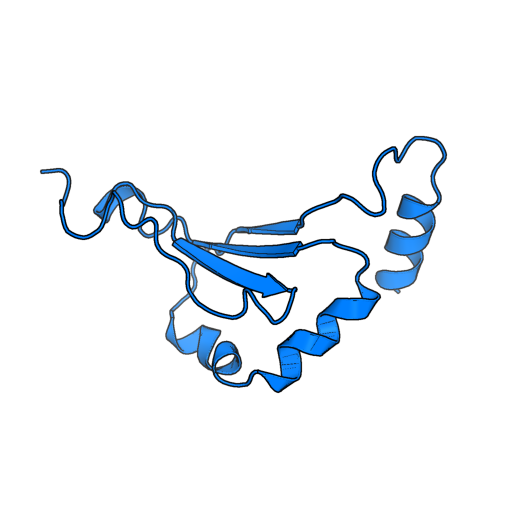86 ? -2.322 9.783 -15.870 1.00 55.66 86 PRO A CA 1
ATOM 713 C C . PRO A 1 86 ? -1.410 10.728 -16.668 1.00 55.66 86 PRO A C 1
ATOM 715 O O . PRO A 1 86 ? -1.388 10.710 -17.891 1.00 55.66 86 PRO A O 1
ATOM 718 N N . ALA A 1 87 ? -0.633 11.565 -15.974 1.00 53.91 87 ALA A N 1
ATOM 719 C CA . ALA A 1 87 ? 0.312 12.497 -16.586 1.00 53.91 87 ALA A CA 1
ATOM 720 C C . ALA A 1 87 ? 1.552 11.822 -17.212 1.00 53.91 87 ALA A C 1
ATOM 722 O O . ALA A 1 87 ? 2.302 12.498 -17.918 1.00 53.91 87 ALA A O 1
ATOM 723 N N . LEU A 1 88 ? 1.781 10.532 -16.941 1.00 51.41 88 LEU A N 1
ATOM 724 C CA . LEU A 1 88 ? 2.942 9.761 -17.403 1.00 51.41 88 LEU A CA 1
ATOM 725 C C . LEU A 1 88 ? 2.557 8.600 -18.334 1.00 51.41 88 LEU A C 1
ATOM 727 O O . LEU A 1 88 ? 3.441 7.905 -18.834 1.00 51.41 88 LEU A O 1
ATOM 731 N N . GLU A 1 89 ? 1.266 8.439 -18.658 1.00 48.44 89 GLU A N 1
ATOM 732 C CA . GLU A 1 89 ? 0.816 7.494 -19.683 1.00 48.44 89 GLU A CA 1
ATOM 733 C C . GLU A 1 89 ? 1.471 7.824 -21.039 1.00 48.44 89 GLU A C 1
ATOM 735 O O . GLU A 1 89 ? 1.067 8.730 -21.769 1.00 48.44 89 GLU A O 1
ATOM 740 N N . GLY A 1 90 ? 2.503 7.058 -21.397 1.00 51.44 90 GLY A N 1
ATOM 741 C CA . GLY A 1 90 ? 2.950 6.923 -22.782 1.00 51.44 90 GLY A CA 1
ATOM 742 C C . GLY A 1 90 ? 4.122 7.788 -23.242 1.00 51.44 90 GLY A C 1
ATOM 743 O O . GLY A 1 90 ? 4.329 7.882 -24.453 1.00 51.44 90 GLY A O 1
ATOM 744 N N . LYS A 1 91 ? 4.934 8.379 -22.355 1.00 45.72 91 LYS A N 1
ATOM 745 C CA . LYS A 1 91 ? 6.238 8.927 -22.776 1.00 45.72 91 LYS A CA 1
ATOM 746 C C . LYS A 1 91 ? 7.393 8.165 -22.131 1.00 45.72 91 LYS A C 1
ATOM 748 O O . LYS A 1 91 ? 7.765 8.4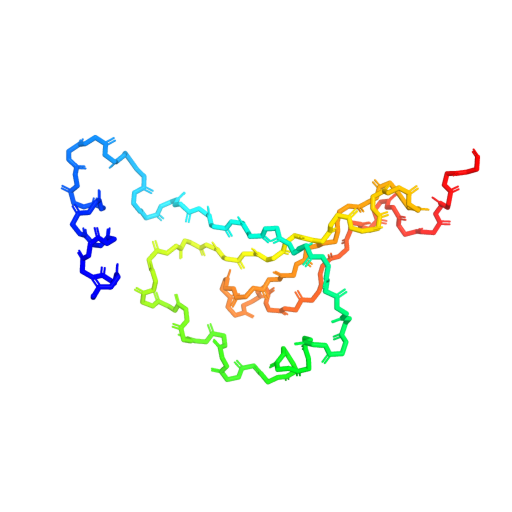93 -21.010 1.00 45.72 91 LYS A O 1
ATOM 753 N N . PRO A 1 92 ? 7.996 7.192 -22.842 1.00 45.16 92 PRO A N 1
ATOM 754 C CA . PRO A 1 92 ? 9.313 6.709 -22.466 1.00 45.16 92 PRO A CA 1
ATOM 755 C C . PRO A 1 92 ? 10.255 7.914 -22.457 1.00 45.16 92 PRO A C 1
ATOM 757 O O . PRO A 1 92 ? 10.313 8.670 -23.433 1.00 45.16 92 PRO A O 1
ATOM 760 N N . HIS A 1 93 ? 10.962 8.116 -21.353 1.00 48.25 93 HIS A N 1
ATOM 761 C CA . HIS A 1 93 ? 12.092 9.029 -21.342 1.00 48.25 93 HIS A CA 1
ATOM 762 C C . HIS A 1 93 ? 13.213 8.360 -22.144 1.00 48.25 93 HIS A C 1
ATOM 764 O O . HIS A 1 93 ? 13.852 7.426 -21.668 1.00 48.25 93 HIS A O 1
ATOM 770 N N . GLY A 1 94 ? 13.351 8.776 -23.405 1.00 46.75 94 GLY A N 1
ATOM 771 C CA . GLY A 1 94 ? 14.517 8.493 -24.243 1.00 46.75 94 GLY A CA 1
ATOM 772 C C . GLY A 1 94 ? 15.655 9.457 -23.960 1.00 46.75 94 GLY A C 1
ATOM 773 O O . GLY A 1 94 ? 15.359 10.612 -23.570 1.00 46.75 94 GLY A O 1
#

Foldseek 3Di:
DVLVVVVVVLPDPPNPCLQAAEAEAEDDPDDVVVVPCLVDLVQLCVCVVVNHQWYWYWYCPCCQFQVWIWIATSPDSVRHGTDTDPVRPPDGPD

Sequence (94 aa):
MIVADKQRKRQSVHWRTPDSTVLVIELLDYTFDSLTWMQDRSFSSDYADTGFLEIWLADFSTMEAYGEVRLIGLYPPEFWGVHHQPALEGKPHG

Radius of gyration: 15.9 Å; chains: 1; bounding box: 27×26×48 Å